Protein AF-A0A966MGL9-F1 (afdb_monomer_lite)

Structure (mmCIF, N/CA/C/O backbone):
data_AF-A0A966MGL9-F1
#
_entry.id   AF-A0A966MGL9-F1
#
loop_
_atom_site.group_PDB
_atom_site.id
_atom_site.type_symbol
_atom_site.label_atom_id
_atom_site.label_alt_id
_atom_site.label_comp_id
_atom_site.label_asym_id
_atom_site.label_entity_id
_atom_site.label_seq_id
_atom_site.pdbx_PDB_ins_code
_atom_site.Cartn_x
_atom_site.Cartn_y
_atom_site.Cartn_z
_atom_site.occupancy
_atom_site.B_iso_or_equiv
_atom_site.auth_seq_id
_atom_site.auth_comp_id
_atom_site.auth_asym_id
_atom_site.auth_atom_id
_atom_site.pdbx_PDB_model_num
ATOM 1 N N . MET A 1 1 ? -15.276 -0.763 11.259 1.00 76.62 1 MET A N 1
ATOM 2 C CA . MET A 1 1 ? -14.045 -1.114 10.521 1.00 76.62 1 MET A CA 1
ATOM 3 C C . MET A 1 1 ? -14.059 -0.322 9.243 1.00 76.62 1 MET A C 1
ATOM 5 O O . MET A 1 1 ? -15.073 -0.346 8.555 1.00 76.62 1 MET A O 1
ATOM 9 N N . TYR A 1 2 ? -12.970 0.380 8.970 1.00 87.44 2 TYR A N 1
ATOM 10 C CA . TYR A 1 2 ? -12.833 1.242 7.803 1.00 87.44 2 TYR A CA 1
ATOM 11 C C . TYR A 1 2 ? -11.707 0.689 6.947 1.00 87.44 2 TYR A C 1
ATOM 13 O O . TYR A 1 2 ? -10.669 0.291 7.475 1.00 87.44 2 TYR A O 1
ATOM 21 N N . VAL A 1 3 ? -11.947 0.580 5.646 1.00 87.44 3 VAL A N 1
ATOM 22 C CA . VAL A 1 3 ? -11.023 -0.067 4.716 1.00 87.44 3 VAL A CA 1
ATOM 23 C C . VAL A 1 3 ? -10.661 0.932 3.638 1.00 87.44 3 VAL A C 1
ATOM 25 O O . VAL A 1 3 ? -11.551 1.508 3.015 1.00 87.44 3 VAL A O 1
ATOM 28 N N . ARG A 1 4 ? -9.363 1.099 3.393 1.00 86.31 4 ARG A N 1
ATOM 29 C CA . ARG A 1 4 ? -8.864 1.831 2.234 1.00 86.31 4 ARG A CA 1
ATOM 30 C C . ARG A 1 4 ? -8.266 0.849 1.244 1.00 86.31 4 ARG A C 1
ATOM 32 O O . ARG A 1 4 ? -7.458 -0.003 1.609 1.00 86.31 4 ARG A O 1
ATOM 39 N N . VAL A 1 5 ? -8.688 0.979 -0.008 1.00 86.94 5 VAL A N 1
ATOM 40 C CA . VAL A 1 5 ? -8.195 0.176 -1.125 1.00 86.94 5 VAL A CA 1
ATOM 41 C C . VAL A 1 5 ? -7.602 1.125 -2.150 1.00 86.94 5 VAL A C 1
ATOM 43 O O . VAL A 1 5 ? -8.304 1.992 -2.662 1.00 86.94 5 VAL A O 1
ATOM 46 N N . ASN A 1 6 ? -6.317 0.963 -2.448 1.00 87.19 6 ASN A N 1
ATOM 47 C CA . ASN A 1 6 ? -5.641 1.717 -3.498 1.00 87.19 6 ASN A CA 1
ATOM 48 C C . ASN A 1 6 ? -5.166 0.745 -4.578 1.00 87.19 6 ASN A C 1
ATOM 50 O O . ASN A 1 6 ? -4.557 -0.278 -4.262 1.00 87.19 6 ASN A O 1
ATOM 54 N N . MET A 1 7 ? -5.414 1.074 -5.843 1.00 89.94 7 MET A N 1
ATOM 55 C CA . MET A 1 7 ? -4.818 0.387 -6.987 1.00 89.94 7 MET A CA 1
ATOM 56 C C . MET A 1 7 ? -3.791 1.318 -7.618 1.00 89.94 7 MET A C 1
ATOM 58 O O . MET A 1 7 ? -4.077 2.493 -7.831 1.00 89.94 7 MET A O 1
ATOM 62 N N . VAL A 1 8 ? -2.598 0.798 -7.883 1.00 90.88 8 VAL A N 1
ATOM 63 C CA . VAL A 1 8 ? -1.499 1.567 -8.465 1.00 90.88 8 VAL A CA 1
ATOM 64 C C . VAL A 1 8 ? -0.983 0.832 -9.687 1.00 90.88 8 VAL A C 1
ATOM 66 O O . VAL A 1 8 ? -0.723 -0.373 -9.629 1.00 90.88 8 VAL A O 1
ATOM 69 N N . GLU A 1 9 ? -0.834 1.576 -10.774 1.00 95.06 9 GLU A N 1
ATOM 70 C CA . GLU A 1 9 ? -0.200 1.134 -12.011 1.00 95.06 9 GLU A CA 1
ATOM 71 C C . GLU A 1 9 ? 1.218 1.703 -12.091 1.00 95.06 9 GLU A C 1
ATOM 73 O O . GLU A 1 9 ? 1.504 2.794 -11.595 1.00 95.06 9 GLU A O 1
ATOM 78 N N . PHE A 1 10 ? 2.116 0.941 -12.701 1.00 94.56 10 PHE A N 1
ATOM 79 C CA . PHE A 1 10 ? 3.537 1.238 -12.783 1.00 94.56 10 PHE A CA 1
ATOM 80 C C . PHE A 1 10 ? 3.992 1.231 -14.238 1.00 94.56 10 PHE A C 1
ATOM 82 O O . PHE A 1 10 ? 3.517 0.450 -15.055 1.00 94.56 10 PHE A O 1
ATOM 89 N N . ASN A 1 11 ? 4.986 2.059 -14.550 1.00 94.06 11 ASN A N 1
ATOM 90 C CA . ASN A 1 11 ? 5.518 2.160 -15.912 1.00 94.06 11 ASN A CA 1
ATOM 91 C C . ASN A 1 11 ? 6.353 0.933 -16.331 1.00 94.06 11 ASN A C 1
ATOM 93 O O . ASN A 1 11 ? 6.617 0.744 -17.516 1.00 94.06 11 ASN A O 1
ATOM 97 N N . SER A 1 12 ? 6.803 0.113 -15.375 1.00 95.44 12 SER A N 1
ATOM 98 C CA . SER A 1 12 ? 7.592 -1.097 -15.627 1.00 95.44 12 SER A CA 1
ATOM 99 C C . SER A 1 12 ? 7.395 -2.154 -14.540 1.00 95.44 12 SER A C 1
ATOM 101 O O . SER A 1 12 ? 6.961 -1.856 -13.422 1.00 95.44 12 SER A O 1
ATOM 103 N N . HIS A 1 13 ? 7.740 -3.400 -14.875 1.00 93.56 13 HIS A N 1
ATOM 104 C CA . HIS A 1 13 ? 7.727 -4.511 -13.928 1.00 93.56 13 HIS A CA 1
ATOM 105 C C . HIS A 1 13 ? 8.731 -4.292 -12.790 1.00 93.56 13 HIS A C 1
ATOM 107 O O . HIS A 1 13 ? 8.405 -4.500 -11.620 1.00 93.56 13 HIS A O 1
ATOM 113 N N . GLU A 1 14 ? 9.936 -3.819 -13.120 1.00 95.00 14 GLU A N 1
ATOM 114 C CA . GLU A 1 14 ? 10.979 -3.513 -12.142 1.00 95.00 14 GLU A CA 1
ATOM 115 C C . GL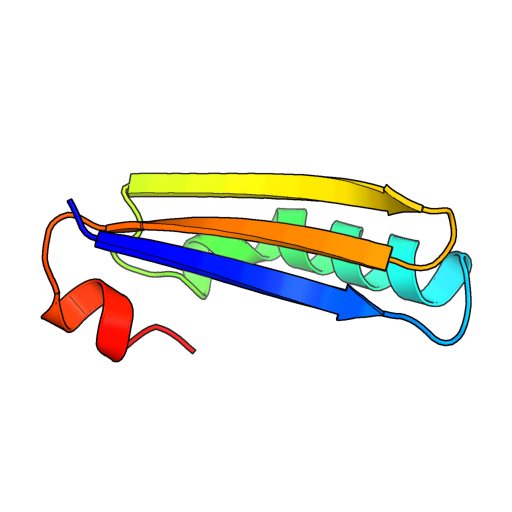U A 1 14 ? 10.535 -2.408 -11.181 1.00 95.00 14 GLU A C 1
ATOM 117 O O . GLU A 1 14 ? 10.705 -2.551 -9.971 1.00 95.00 14 GLU A O 1
ATOM 122 N N . GLY A 1 15 ? 9.896 -1.350 -11.696 1.00 93.06 15 GLY A N 1
ATOM 123 C CA . GLY A 1 15 ? 9.398 -0.244 -10.876 1.00 93.06 15 GLY A CA 1
ATOM 124 C C . GLY A 1 15 ? 8.326 -0.696 -9.884 1.00 93.06 15 GLY A C 1
ATOM 125 O O . GLY A 1 15 ? 8.356 -0.311 -8.715 1.00 93.06 15 GLY A O 1
ATOM 126 N N . MET A 1 16 ? 7.421 -1.582 -10.311 1.00 94.38 16 MET A N 1
ATOM 127 C CA . MET A 1 16 ? 6.466 -2.219 -9.402 1.00 94.38 16 MET A CA 1
ATOM 128 C C . MET A 1 16 ? 7.187 -3.062 -8.341 1.00 94.38 16 MET A C 1
ATOM 130 O O . MET A 1 16 ? 6.869 -2.971 -7.156 1.00 94.38 16 MET A O 1
ATOM 134 N N . HIS A 1 17 ? 8.149 -3.896 -8.742 1.00 92.19 17 HIS A N 1
ATOM 135 C CA . HIS A 1 17 ? 8.855 -4.785 -7.819 1.00 92.19 17 HIS A CA 1
ATOM 136 C C . HIS A 1 17 ? 9.635 -4.015 -6.741 1.00 92.19 17 HIS A C 1
ATOM 138 O O . HIS A 1 17 ? 9.597 -4.377 -5.559 1.00 92.19 17 HIS A O 1
ATOM 144 N N . GLU A 1 18 ? 10.303 -2.930 -7.129 1.00 92.69 18 GLU A N 1
ATOM 145 C CA . GLU A 1 18 ? 11.009 -2.041 -6.210 1.00 92.69 18 GLU A CA 1
ATOM 146 C C . GLU A 1 18 ? 10.036 -1.367 -5.233 1.00 92.69 18 GLU A C 1
ATOM 148 O O . GLU A 1 18 ? 10.223 -1.459 -4.016 1.00 92.69 18 GLU A O 1
ATOM 153 N N . ALA A 1 19 ? 8.942 -0.786 -5.741 1.00 89.94 19 ALA A N 1
ATOM 154 C CA . ALA A 1 19 ? 7.914 -0.154 -4.917 1.00 89.94 19 ALA A CA 1
ATOM 155 C C . ALA A 1 19 ? 7.304 -1.129 -3.897 1.00 89.94 19 ALA A C 1
ATOM 157 O O . ALA A 1 19 ? 7.199 -0.806 -2.712 1.00 89.94 19 ALA A O 1
ATOM 158 N N . LEU A 1 20 ? 6.970 -2.352 -4.318 1.00 89.88 20 LEU A N 1
ATOM 159 C CA . LEU A 1 20 ? 6.449 -3.396 -3.431 1.00 89.88 20 LEU A CA 1
ATOM 160 C C . LEU A 1 20 ? 7.464 -3.811 -2.360 1.00 89.88 20 LEU A C 1
ATOM 162 O O . LEU A 1 20 ? 7.093 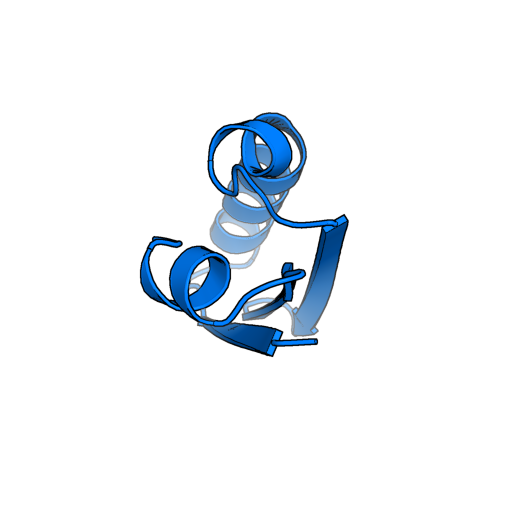-4.063 -1.211 1.00 89.88 20 LEU A O 1
ATOM 166 N N . THR A 1 21 ? 8.749 -3.861 -2.710 1.00 90.88 21 THR A N 1
ATOM 167 C CA . THR A 1 21 ? 9.827 -4.180 -1.765 1.00 90.88 21 THR A CA 1
ATOM 168 C C . THR A 1 21 ? 9.983 -3.090 -0.710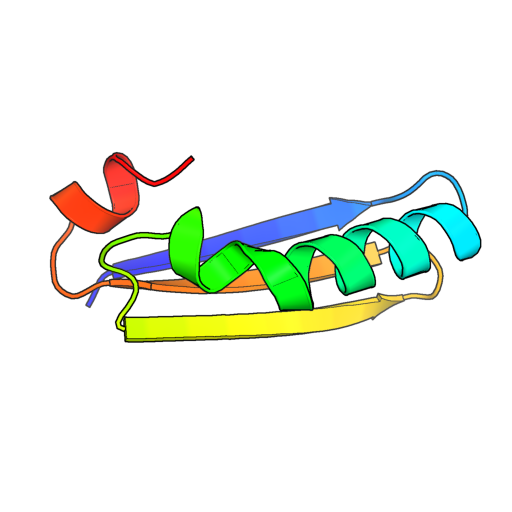 1.00 90.88 21 THR A C 1
ATOM 170 O O . THR A 1 21 ? 10.123 -3.393 0.479 1.00 90.88 21 THR A O 1
ATOM 173 N N . ILE A 1 22 ? 9.926 -1.824 -1.125 1.00 88.94 22 ILE A N 1
ATOM 174 C CA . ILE A 1 22 ? 9.942 -0.673 -0.221 1.00 88.94 22 ILE A CA 1
ATOM 175 C C . ILE A 1 22 ? 8.708 -0.706 0.685 1.00 88.94 22 ILE A C 1
ATOM 177 O O . ILE A 1 22 ? 8.846 -0.594 1.904 1.00 88.94 22 ILE A O 1
ATOM 181 N N . TRP A 1 23 ? 7.519 -0.922 0.117 1.00 87.31 23 TRP A N 1
ATOM 182 C CA . TRP A 1 23 ? 6.271 -0.994 0.873 1.00 87.31 23 TRP A CA 1
ATOM 183 C C . TRP A 1 23 ? 6.337 -2.079 1.944 1.00 87.31 23 TRP A C 1
ATOM 185 O O . TRP A 1 23 ? 6.094 -1.820 3.118 1.00 87.31 23 TRP A O 1
ATOM 195 N N . ARG A 1 24 ? 6.781 -3.285 1.581 1.00 84.94 24 ARG A N 1
ATOM 196 C CA . ARG A 1 24 ? 6.915 -4.402 2.522 1.00 84.94 24 ARG A CA 1
ATOM 197 C C . ARG A 1 24 ? 7.816 -4.081 3.719 1.00 84.94 24 ARG A C 1
ATOM 199 O O . ARG A 1 24 ? 7.575 -4.600 4.804 1.00 84.94 24 ARG A O 1
ATOM 206 N N . LYS A 1 25 ? 8.850 -3.255 3.530 1.00 88.56 25 LYS A N 1
ATOM 207 C CA . LYS A 1 25 ? 9.787 -2.869 4.596 1.00 88.56 25 LYS A CA 1
ATOM 208 C C . LYS A 1 25 ? 9.265 -1.730 5.473 1.00 88.56 25 LYS A C 1
ATOM 210 O O . LYS A 1 25 ? 9.581 -1.710 6.657 1.00 88.56 25 LYS A O 1
ATOM 215 N N . ASN A 1 26 ? 8.488 -0.804 4.910 1.00 88.06 26 ASN A N 1
ATOM 216 C CA . ASN A 1 26 ? 8.186 0.473 5.565 1.00 88.06 26 ASN A CA 1
ATOM 217 C C . ASN A 1 26 ? 6.696 0.703 5.872 1.00 88.06 26 ASN A C 1
ATOM 219 O O . ASN A 1 26 ? 6.374 1.548 6.704 1.00 88.06 26 ASN A O 1
ATOM 223 N N . ALA A 1 27 ? 5.772 -0.046 5.262 1.00 84.31 27 ALA A N 1
ATOM 224 C CA . ALA A 1 27 ? 4.336 0.241 5.332 1.00 84.31 27 ALA A CA 1
ATOM 225 C C . ALA A 1 27 ? 3.772 0.244 6.756 1.00 84.31 27 ALA A C 1
ATOM 227 O O . ALA A 1 27 ? 2.899 1.048 7.054 1.00 84.31 27 ALA A O 1
ATOM 228 N N . ALA A 1 28 ? 4.289 -0.601 7.651 1.00 83.06 28 ALA A N 1
ATOM 229 C CA . ALA A 1 28 ? 3.861 -0.612 9.050 1.00 83.06 28 ALA A CA 1
ATOM 230 C C . ALA A 1 28 ? 4.182 0.702 9.788 1.00 83.06 28 ALA A C 1
ATOM 232 O O . ALA A 1 28 ? 3.475 1.061 10.724 1.00 83.06 28 ALA A O 1
ATOM 233 N N . GLN A 1 29 ? 5.231 1.419 9.370 1.00 85.38 29 GLN A N 1
ATOM 234 C CA . GLN A 1 29 ? 5.594 2.724 9.929 1.00 85.38 29 GLN A CA 1
ATOM 235 C C . GLN A 1 29 ? 4.765 3.847 9.294 1.00 85.38 29 GLN A C 1
ATOM 237 O O . GLN A 1 29 ? 4.326 4.761 9.986 1.00 85.38 29 GLN A O 1
ATOM 242 N N . TRP A 1 30 ? 4.529 3.774 7.981 1.00 84.38 30 TRP A N 1
ATOM 243 C CA . TRP A 1 30 ? 3.776 4.794 7.244 1.00 84.38 30 TRP A CA 1
ATOM 244 C C . TRP A 1 30 ? 2.277 4.759 7.542 1.00 84.38 30 TRP A C 1
ATOM 246 O O . TRP A 1 30 ? 1.651 5.801 7.697 1.00 84.38 30 TRP A O 1
ATOM 256 N N . MET A 1 31 ? 1.708 3.563 7.681 1.00 83.12 31 MET A N 1
ATOM 257 C CA . MET A 1 31 ? 0.281 3.341 7.919 1.00 83.12 31 MET A CA 1
ATOM 258 C C . MET A 1 31 ? 0.003 3.116 9.407 1.00 83.12 31 MET A C 1
ATOM 260 O O . MET A 1 31 ? -0.575 2.102 9.809 1.00 83.12 31 MET A O 1
ATOM 264 N N . THR A 1 32 ? 0.452 4.061 10.235 1.00 79.19 32 THR A N 1
ATOM 265 C CA . THR A 1 32 ? 0.245 4.010 11.688 1.00 79.19 32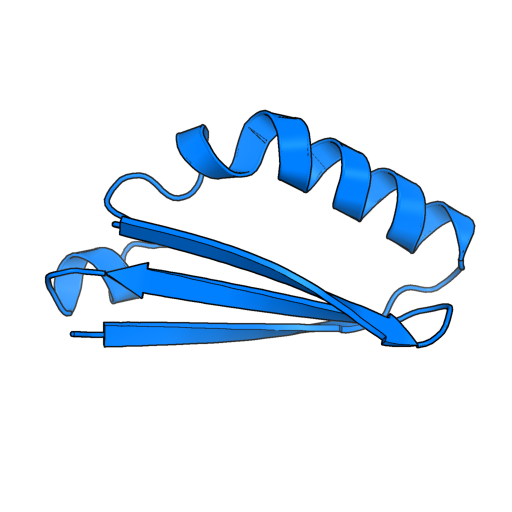 THR A CA 1
ATOM 266 C C . THR A 1 32 ? -1.257 3.947 11.996 1.00 79.19 32 THR A C 1
ATOM 268 O O . THR A 1 32 ? -2.039 4.720 11.458 1.00 79.19 32 THR A O 1
ATOM 271 N N . GLY A 1 33 ? -1.671 2.992 12.836 1.00 83.44 33 GLY A N 1
ATOM 272 C CA . GLY A 1 33 ? -3.083 2.764 13.180 1.00 83.44 33 GLY A CA 1
ATOM 273 C C . GLY A 1 33 ? -3.804 1.717 12.318 1.00 83.44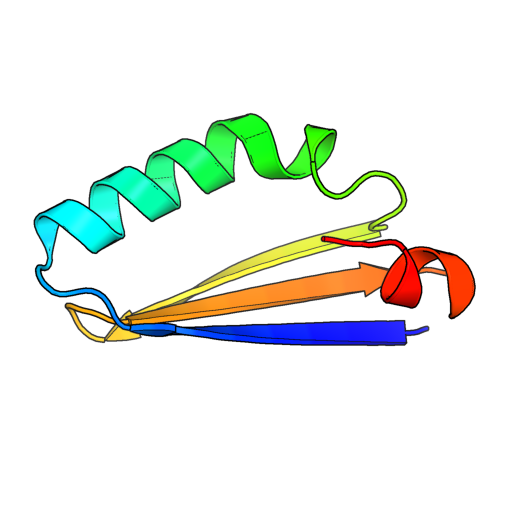 33 GLY A C 1
ATOM 274 O O . GLY A 1 33 ? -4.880 1.247 12.704 1.00 83.44 33 GLY A O 1
ATOM 275 N N . ALA A 1 34 ? -3.209 1.266 11.207 1.00 87.06 34 ALA A N 1
ATOM 276 C CA . ALA A 1 34 ? -3.743 0.139 10.449 1.00 87.06 34 ALA A CA 1
ATOM 277 C C . ALA A 1 34 ? -3.572 -1.170 11.238 1.00 87.06 34 ALA A C 1
ATOM 279 O O . ALA A 1 34 ? -2.482 -1.520 11.686 1.00 87.06 34 ALA A O 1
ATOM 280 N N . GLN A 1 35 ? -4.657 -1.925 11.393 1.00 87.50 35 GLN A N 1
ATOM 281 C CA . GLN A 1 35 ? -4.639 -3.242 12.034 1.00 87.50 35 GLN A CA 1
ATOM 282 C C . GLN A 1 35 ? -4.155 -4.339 11.094 1.00 87.50 35 GLN A C 1
ATOM 284 O O . GLN A 1 35 ? -3.586 -5.334 11.538 1.00 87.50 35 GLN A O 1
ATOM 289 N N . LEU A 1 36 ? -4.444 -4.179 9.804 1.00 87.56 36 LEU A N 1
ATOM 290 C CA . LEU A 1 36 ? -4.070 -5.112 8.756 1.00 87.56 36 LEU A CA 1
ATOM 291 C C . LEU A 1 36 ? -3.615 -4.323 7.536 1.00 87.56 36 LEU A C 1
ATOM 293 O O . LEU A 1 36 ? -4.252 -3.342 7.151 1.00 87.56 36 LEU A O 1
ATOM 297 N N . LEU A 1 37 ? -2.529 -4.795 6.934 1.00 88.75 37 LEU A N 1
ATOM 298 C CA . LEU A 1 37 ? -1.962 -4.281 5.698 1.00 88.75 37 LEU A CA 1
ATOM 299 C C . LEU A 1 37 ? -1.771 -5.461 4.751 1.00 88.75 37 LEU A C 1
ATOM 301 O O . LEU A 1 37 ? -1.042 -6.402 5.065 1.00 88.75 37 LEU A O 1
ATOM 305 N N . PHE A 1 38 ? -2.418 -5.402 3.594 1.00 87.44 38 PHE A N 1
ATOM 306 C CA . PHE A 1 38 ? -2.262 -6.379 2.528 1.00 87.44 38 PHE A CA 1
ATOM 307 C C . PHE A 1 38 ? -1.793 -5.695 1.258 1.00 87.44 38 PHE A C 1
ATOM 309 O O . PHE A 1 38 ? -2.173 -4.567 0.939 1.00 87.44 38 PHE A O 1
ATOM 316 N N . THR A 1 39 ? -0.970 -6.412 0.509 1.00 87.75 39 THR A N 1
ATOM 317 C CA . THR A 1 39 ? -0.530 -5.989 -0.810 1.00 87.75 39 THR A CA 1
ATOM 318 C C . THR A 1 39 ? -0.603 -7.177 -1.745 1.00 87.75 39 THR A C 1
ATOM 320 O O . THR A 1 39 ? -0.147 -8.267 -1.404 1.00 87.75 39 THR A O 1
ATOM 323 N N . MET A 1 40 ? -1.192 -6.968 -2.914 1.00 88.94 40 MET A N 1
ATOM 324 C CA . MET A 1 40 ? -1.433 -8.007 -3.903 1.00 88.94 40 MET A CA 1
ATOM 325 C C . MET A 1 40 ? -1.003 -7.508 -5.277 1.00 88.94 40 MET A C 1
ATOM 327 O O . MET A 1 40 ? -1.447 -6.453 -5.722 1.00 88.94 40 MET A O 1
ATOM 331 N N . LYS A 1 41 ? -0.156 -8.278 -5.964 1.00 91.56 41 LYS A N 1
ATOM 332 C CA . LYS A 1 41 ? 0.124 -8.067 -7.388 1.00 91.56 41 LYS A CA 1
ATOM 333 C C . LYS A 1 41 ? -1.147 -8.390 -8.177 1.00 91.56 41 LYS A C 1
ATOM 335 O O . LYS A 1 41 ? -1.694 -9.477 -8.010 1.00 91.56 41 LYS A O 1
ATOM 340 N N . THR A 1 42 ? -1.605 -7.468 -9.019 1.00 91.38 42 THR A N 1
ATOM 341 C CA . THR A 1 42 ? -2.795 -7.669 -9.866 1.00 91.38 42 THR A CA 1
ATOM 342 C C . THR A 1 42 ? -2.437 -7.886 -11.335 1.00 91.38 42 THR A C 1
ATOM 344 O O . THR A 1 42 ? -3.179 -8.559 -12.041 1.00 91.38 42 THR A O 1
ATOM 347 N N . SER A 1 43 ? -1.278 -7.396 -11.783 1.00 93.00 43 SER A N 1
ATOM 348 C CA . SER A 1 43 ? -0.687 -7.690 -13.096 1.00 93.00 43 SER A CA 1
ATOM 349 C C . SER A 1 43 ? 0.837 -7.542 -13.038 1.00 93.00 43 SER A C 1
ATOM 351 O O . SER A 1 43 ? 1.392 -7.272 -11.973 1.00 93.00 43 SER A O 1
ATOM 353 N N . ASP A 1 44 ? 1.541 -7.694 -14.162 1.00 90.69 44 ASP A N 1
ATOM 354 C CA . ASP A 1 44 ? 2.989 -7.452 -14.228 1.00 90.69 44 ASP A CA 1
ATOM 355 C C . ASP A 1 44 ? 3.399 -6.003 -13.946 1.00 90.69 44 ASP A C 1
ATOM 357 O O . ASP A 1 44 ? 4.561 -5.778 -13.607 1.00 90.69 44 ASP A O 1
ATOM 361 N N . GLN A 1 45 ? 2.456 -5.060 -14.017 1.00 95.06 45 GLN A N 1
ATOM 362 C CA . GLN A 1 45 ? 2.678 -3.623 -13.851 1.00 95.06 45 GLN A CA 1
ATOM 363 C C . GLN A 1 45 ? 1.640 -2.963 -12.930 1.00 95.06 45 GLN A C 1
ATOM 365 O O . GLN A 1 45 ? 1.468 -1.749 -12.962 1.00 95.06 45 GLN A O 1
ATOM 370 N N . SER A 1 46 ? 0.930 -3.725 -12.095 1.00 94.75 46 SER A N 1
ATOM 371 C CA . SER A 1 46 ? -0.051 -3.151 -11.170 1.00 94.75 46 SER A CA 1
ATOM 372 C C . SER A 1 46 ? -0.154 -3.919 -9.859 1.00 94.75 46 SER A C 1
ATOM 374 O O . SER A 1 46 ? 0.006 -5.144 -9.803 1.00 94.75 46 SER A O 1
ATOM 376 N N . ALA A 1 47 ? -0.476 -3.191 -8.794 1.00 94.00 47 ALA A N 1
ATOM 377 C CA . ALA A 1 47 ? -0.696 -3.752 -7.470 1.00 94.00 47 ALA A CA 1
ATOM 378 C C . ALA A 1 47 ? -1.882 -3.094 -6.759 1.00 94.00 47 ALA A C 1
ATOM 380 O O . ALA A 1 47 ? -2.231 -1.941 -7.013 1.00 94.00 47 ALA A O 1
ATOM 381 N N . MET A 1 48 ? -2.479 -3.843 -5.838 1.00 91.69 48 MET A N 1
ATOM 382 C CA . MET A 1 48 ? -3.525 -3.387 -4.935 1.00 91.69 48 MET A CA 1
ATOM 383 C C . MET A 1 48 ? -3.010 -3.391 -3.496 1.00 91.69 48 MET A C 1
ATOM 385 O O . MET A 1 48 ? -2.418 -4.373 -3.044 1.00 91.69 48 MET A O 1
ATOM 389 N N . TYR A 1 49 ? -3.284 -2.310 -2.774 1.00 89.81 49 TYR A N 1
ATOM 390 C CA . TYR A 1 49 ? -2.986 -2.137 -1.357 1.00 89.81 49 TYR A CA 1
ATOM 391 C C . TYR A 1 49 ? -4.294 -2.049 -0.588 1.00 89.81 49 TYR A C 1
ATOM 393 O O . TYR A 1 49 ? -5.170 -1.265 -0.951 1.00 89.81 49 TYR A O 1
ATOM 401 N N . ILE A 1 50 ? -4.417 -2.841 0.472 1.00 89.50 50 ILE A N 1
ATOM 402 C CA . ILE A 1 50 ? -5.579 -2.831 1.357 1.00 89.50 50 ILE A CA 1
ATOM 403 C C . ILE A 1 50 ? -5.087 -2.547 2.768 1.00 89.50 50 ILE A C 1
ATOM 405 O O . ILE A 1 50 ? -4.247 -3.282 3.290 1.00 89.50 50 ILE A O 1
ATOM 409 N N . SER A 1 51 ? -5.631 -1.511 3.393 1.00 91.06 51 SER A N 1
ATOM 410 C CA . SER A 1 51 ? -5.401 -1.205 4.800 1.00 91.06 51 SER A CA 1
ATOM 411 C C . SER A 1 51 ? -6.722 -1.162 5.562 1.00 91.06 51 SER A C 1
ATOM 413 O O . SER A 1 51 ? -7.722 -0.628 5.080 1.00 91.06 51 SER A O 1
ATOM 415 N N . VAL A 1 52 ? -6.742 -1.782 6.744 1.00 91.69 52 VAL A N 1
ATOM 416 C CA . VAL A 1 52 ? -7.930 -1.874 7.605 1.00 91.69 52 VAL A CA 1
ATOM 417 C C . VAL A 1 52 ? -7.666 -1.150 8.914 1.00 91.69 52 VAL A C 1
ATOM 419 O O . VAL A 1 52 ? -6.685 -1.444 9.594 1.00 91.69 52 VAL A O 1
ATOM 422 N N . TYR A 1 53 ? -8.577 -0.263 9.295 1.00 91.62 53 TYR A N 1
ATOM 423 C CA . TYR A 1 53 ? -8.470 0.595 10.471 1.00 91.62 53 TYR A CA 1
ATOM 424 C C . TYR A 1 53 ? -9.644 0.386 11.433 1.00 91.62 53 TYR A C 1
ATOM 426 O O . TYR A 1 53 ? -10.751 -0.019 11.041 1.00 91.62 53 TYR A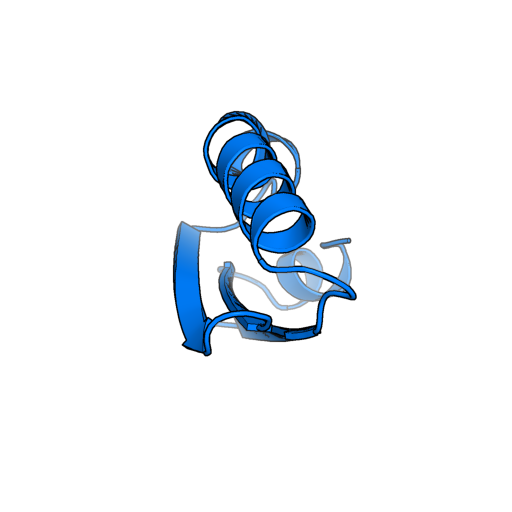 O 1
ATOM 434 N N . LYS A 1 54 ? -9.402 0.694 12.714 1.00 87.81 54 LYS A N 1
ATOM 435 C CA . LYS A 1 54 ? -10.432 0.640 13.764 1.00 87.81 54 LYS A CA 1
ATOM 436 C C . LYS A 1 54 ? -11.443 1.773 13.619 1.00 87.81 54 LYS A C 1
ATOM 438 O O . LYS A 1 54 ? -12.644 1.516 13.724 1.00 87.81 54 LYS A O 1
ATOM 443 N N . SER A 1 55 ? -10.960 2.990 13.370 1.00 87.94 55 SER A N 1
ATOM 444 C CA . SER A 1 55 ? -11.766 4.207 13.279 1.00 87.94 55 SER A CA 1
ATOM 445 C C . SER A 1 55 ? -11.748 4.806 11.868 1.00 87.94 55 SER A C 1
ATOM 447 O O . SER A 1 55 ? -10.912 4.443 11.039 1.00 87.94 55 SER A O 1
ATOM 449 N N . GLN A 1 56 ? -12.717 5.680 11.591 1.00 84.50 56 GLN A N 1
ATOM 450 C CA . GLN A 1 56 ? -12.791 6.421 10.331 1.00 84.50 56 GLN A CA 1
ATOM 451 C C . GLN A 1 56 ? -11.663 7.445 10.247 1.00 84.50 56 GLN A C 1
ATOM 453 O O . GLN A 1 56 ? -11.017 7.557 9.215 1.00 84.50 56 GLN A O 1
ATOM 458 N N . GLU A 1 57 ? -11.397 8.120 11.363 1.00 86.38 57 GLU A N 1
ATOM 459 C CA . GLU A 1 57 ? -10.338 9.114 11.510 1.00 86.38 57 GLU A CA 1
ATOM 460 C C . GLU A 1 57 ? -8.962 8.528 11.161 1.00 86.38 57 GLU A C 1
ATOM 462 O O . GLU A 1 57 ? -8.227 9.119 10.377 1.00 86.38 57 GLU A O 1
ATOM 467 N N . ASP A 1 58 ? -8.638 7.324 11.648 1.00 85.75 58 ASP A N 1
ATOM 468 C CA . ASP A 1 58 ? -7.380 6.645 11.299 1.00 85.75 58 ASP A CA 1
ATOM 469 C C . ASP A 1 58 ? -7.280 6.341 9.793 1.00 85.75 58 ASP A C 1
ATOM 471 O O . ASP A 1 58 ? -6.195 6.380 9.215 1.00 85.75 58 ASP A O 1
ATOM 475 N N . ALA A 1 59 ? -8.408 6.023 9.148 1.00 82.62 59 ALA A N 1
ATOM 476 C CA . ALA A 1 59 ? -8.448 5.731 7.717 1.00 82.62 59 ALA A CA 1
ATOM 477 C C . ALA A 1 59 ? -8.341 7.001 6.854 1.00 82.62 59 ALA A C 1
ATOM 479 O O . ALA A 1 59 ? -7.726 6.960 5.788 1.00 82.62 59 ALA A O 1
ATOM 480 N N . GLU A 1 60 ? -8.931 8.109 7.308 1.00 82.31 60 GLU A N 1
ATOM 481 C CA . GLU A 1 60 ? -8.885 9.420 6.646 1.00 82.31 60 GLU A CA 1
ATOM 482 C C . GLU A 1 60 ? -7.521 10.100 6.804 1.00 82.31 60 GLU A C 1
ATOM 484 O O . GLU A 1 60 ? -7.046 10.740 5.869 1.00 82.31 60 GLU A O 1
ATOM 489 N N . ASN A 1 61 ? -6.865 9.915 7.952 1.00 78.00 61 ASN A N 1
ATOM 490 C CA . ASN A 1 61 ? -5.536 10.465 8.231 1.00 78.00 61 ASN A CA 1
ATOM 491 C C . ASN A 1 61 ? -4.389 9.644 7.621 1.00 78.00 61 ASN A C 1
ATOM 493 O O . ASN A 1 61 ? -3.242 10.096 7.616 1.00 78.00 61 ASN A O 1
ATOM 497 N N . ALA A 1 62 ? -4.665 8.439 7.120 1.00 71.25 62 ALA A N 1
ATOM 498 C CA . ALA A 1 62 ? -3.677 7.649 6.398 1.00 71.25 62 ALA A CA 1
ATOM 499 C C . ALA A 1 62 ? -3.328 8.321 5.057 1.00 71.25 62 ALA A C 1
ATOM 501 O O . ALA A 1 62 ? -4.217 8.785 4.345 1.00 71.25 62 ALA A O 1
ATOM 502 N N . LEU A 1 63 ? -2.042 8.358 4.692 1.00 59.78 63 LEU A N 1
ATOM 503 C CA . LEU A 1 63 ? -1.546 8.917 3.422 1.00 59.78 63 LEU A CA 1
ATOM 504 C C . LEU A 1 63 ? -1.562 7.875 2.303 1.00 59.78 63 LEU A C 1
ATOM 506 O O . LEU A 1 63 ? -0.873 6.842 2.439 1.00 59.78 63 LEU A O 1
#

Secondary structure (DSSP, 8-state):
-EEEEEEEE-SSHHHHHHHHHHHHHHHHHHSTTEEEEEEEEEETTEEEEEEEESSHHHHHS--

Sequence (63 aa):
MYVRVNMVEFNSHEGMHEALTIWRKNAAQWMTGAQLLFTMKTSDQSAMYISVYKSQEDAENAL

Radius of gyration: 12.08 Å; chains: 1; bounding box: 25×18×30 Å

pLDDT: mean 87.96, std 5.95, range [59.78, 95.44]

Foldseek 3Di:
DDKDKDKDFAPALVRVVVVVVVCVVCVCVQLPQFPDWDKADPDSGMIMIMTHHPDPVSVVPRD